Protein AF-A0A9E0S9B0-F1 (afdb_monomer_lite)

Secondary structure (DSSP, 8-state):
--HHHHHHHHHHHHHHHHHHHHHHHHTT-HHHHHHHHHHHHHHHHHHHHHHHHHHGGG--S----

Sequence (65 aa):
MTKHQVMSIALGSAFGTSFGTVIGAVTDNIPMSIVYGTSIGTVIGTVLALTIFNNKNDNSDNTKS

pLDDT: mean 74.48, std 13.18, range [37.5, 85.81]

Structure (mmCIF, N/CA/C/O backbone):
data_AF-A0A9E0S9B0-F1
#
_entry.id   AF-A0A9E0S9B0-F1
#
loop_
_atom_site.group_PDB
_atom_site.id
_atom_site.type_symbol
_atom_site.label_atom_id
_atom_site.label_alt_id
_atom_site.label_comp_id
_atom_site.label_asym_id
_atom_site.label_entity_id
_atom_site.label_seq_id
_atom_site.pdbx_PDB_ins_code
_atom_site.Cartn_x
_atom_site.Cartn_y
_atom_site.Cartn_z
_atom_site.occupancy
_atom_site.B_iso_or_equiv
_atom_site.auth_seq_id
_atom_site.auth_comp_id
_atom_site.auth_asym_id
_atom_site.auth_atom_id
_atom_site.pdbx_PDB_model_num
ATOM 1 N N . MET A 1 1 ? -15.672 6.776 12.329 1.00 54.41 1 MET A N 1
ATOM 2 C CA . MET A 1 1 ? -14.298 6.394 11.942 1.00 54.41 1 MET A CA 1
ATOM 3 C C . MET A 1 1 ? -13.358 6.876 13.037 1.00 54.41 1 MET A C 1
ATOM 5 O O . MET A 1 1 ? -13.355 8.066 13.330 1.00 54.41 1 MET A O 1
ATOM 9 N N . THR A 1 2 ? -12.671 5.973 13.738 1.00 73.31 2 THR A N 1
ATOM 10 C CA . THR A 1 2 ? -11.796 6.365 14.860 1.00 73.31 2 THR A CA 1
ATOM 11 C C . THR A 1 2 ? -10.451 6.868 14.327 1.00 73.31 2 THR A C 1
ATOM 13 O O . THR A 1 2 ? -10.005 6.431 13.266 1.00 73.31 2 THR A O 1
ATOM 16 N N . LYS A 1 3 ? -9.776 7.782 15.045 1.00 73.06 3 LYS A N 1
ATOM 17 C CA . LYS A 1 3 ? -8.470 8.332 14.615 1.00 73.06 3 LYS A CA 1
ATOM 18 C C . LYS A 1 3 ? -7.452 7.226 14.305 1.00 73.06 3 LYS A C 1
ATOM 20 O O . LYS A 1 3 ? -6.696 7.346 13.353 1.00 73.06 3 LYS A O 1
ATOM 25 N N . HIS A 1 4 ? -7.497 6.124 15.056 1.00 72.38 4 HIS A N 1
ATOM 26 C CA . HIS A 1 4 ? -6.651 4.952 14.831 1.00 72.38 4 HIS A CA 1
ATOM 27 C C . HIS A 1 4 ? -6.920 4.258 13.490 1.00 72.38 4 HIS A C 1
ATOM 29 O O . HIS A 1 4 ? -5.962 3.907 12.815 1.00 72.38 4 HIS A O 1
ATOM 35 N N . GLN A 1 5 ? -8.186 4.114 13.081 1.00 71.19 5 GLN A N 1
ATOM 36 C CA . GLN A 1 5 ? -8.548 3.529 11.782 1.00 71.19 5 GLN A CA 1
ATOM 37 C C . GLN A 1 5 ? -8.085 4.409 10.617 1.00 71.19 5 GLN A C 1
ATOM 39 O O . GLN A 1 5 ? -7.540 3.913 9.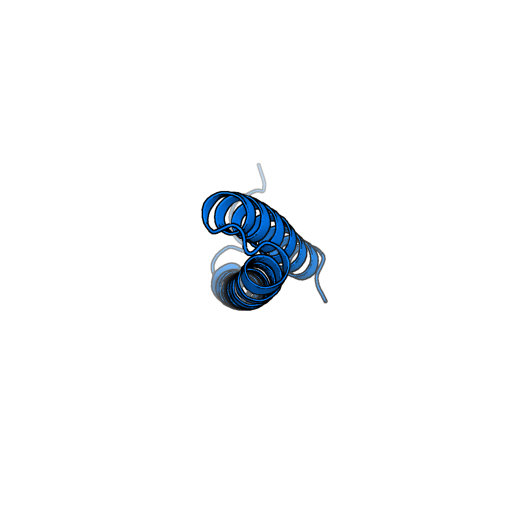634 1.00 71.19 5 GLN A O 1
ATOM 44 N N . VAL A 1 6 ? -8.276 5.728 10.738 1.00 81.44 6 VAL A N 1
ATOM 45 C CA . VAL A 1 6 ? -7.805 6.691 9.731 1.00 81.44 6 VAL A CA 1
ATOM 46 C C . VAL A 1 6 ? -6.284 6.642 9.626 1.00 81.44 6 VAL A C 1
ATOM 48 O O . VAL A 1 6 ? -5.751 6.606 8.523 1.00 81.44 6 VAL A O 1
ATOM 51 N N . MET A 1 7 ? -5.585 6.573 10.761 1.00 80.75 7 MET A N 1
ATOM 52 C CA . MET A 1 7 ? -4.126 6.531 10.795 1.00 80.75 7 MET A CA 1
ATOM 53 C C . MET A 1 7 ? -3.572 5.242 10.180 1.00 80.75 7 MET A C 1
ATOM 55 O O . MET A 1 7 ? -2.627 5.322 9.409 1.00 80.75 7 MET A O 1
ATOM 59 N N . SER A 1 8 ? -4.173 4.076 10.440 1.00 80.06 8 SER A N 1
ATOM 60 C CA . SER A 1 8 ? -3.748 2.805 9.828 1.00 80.06 8 SER A CA 1
ATOM 61 C C . SER A 1 8 ? -3.981 2.761 8.317 1.00 80.06 8 SER A C 1
ATOM 63 O O . SER A 1 8 ? -3.119 2.286 7.582 1.00 80.06 8 SER A O 1
ATOM 65 N N . ILE A 1 9 ? -5.109 3.297 7.838 1.00 81.81 9 ILE A N 1
ATOM 66 C CA . ILE A 1 9 ? -5.399 3.383 6.399 1.00 81.81 9 ILE A CA 1
ATOM 67 C C . ILE A 1 9 ? -4.442 4.377 5.729 1.00 81.81 9 ILE A C 1
ATOM 69 O O . ILE A 1 9 ? -3.883 4.078 4.675 1.00 81.81 9 ILE A O 1
ATOM 73 N N . ALA A 1 10 ? -4.202 5.531 6.361 1.00 83.50 10 ALA A N 1
ATOM 74 C CA . ALA A 1 10 ? -3.251 6.527 5.879 1.00 83.50 10 ALA A CA 1
ATOM 75 C C . ALA A 1 10 ? -1.822 5.967 5.820 1.00 83.50 10 ALA A C 1
ATOM 77 O O . ALA A 1 10 ? -1.136 6.171 4.821 1.00 83.50 10 ALA A O 1
ATOM 78 N N . LEU A 1 11 ? -1.396 5.208 6.837 1.00 83.31 11 LEU A N 1
ATOM 79 C CA . LEU A 1 11 ? -0.095 4.535 6.841 1.00 83.31 11 LEU A CA 1
ATOM 80 C C . LEU A 1 11 ? -0.000 3.499 5.718 1.00 83.31 11 LEU A C 1
ATOM 82 O O . LEU A 1 11 ? 0.977 3.499 4.977 1.00 83.31 11 LEU A O 1
ATOM 86 N N . GLY A 1 12 ? -1.017 2.648 5.557 1.00 83.19 12 GLY A N 1
ATOM 87 C CA . GLY A 1 12 ? -1.041 1.636 4.498 1.00 83.19 12 GLY A CA 1
ATOM 88 C C . GLY A 1 12 ? -0.986 2.243 3.096 1.00 83.19 12 GLY A C 1
ATOM 89 O O . GLY A 1 12 ? -0.229 1.770 2.251 1.00 83.19 12 GLY A O 1
ATOM 90 N N . SER A 1 13 ? -1.712 3.340 2.866 1.00 82.12 13 SER A N 1
ATOM 91 C CA . SER A 1 13 ? -1.676 4.082 1.600 1.00 82.12 13 SER A CA 1
ATOM 92 C C . SER A 1 13 ? -0.317 4.750 1.353 1.00 82.12 13 SER A C 1
ATOM 94 O O . SER A 1 13 ? 0.245 4.625 0.263 1.00 82.12 13 SER A O 1
ATOM 96 N N . ALA A 1 14 ? 0.264 5.394 2.373 1.00 84.56 14 ALA A N 1
ATOM 97 C CA . ALA A 1 14 ? 1.577 6.031 2.273 1.00 84.56 14 ALA A CA 1
ATOM 98 C C . ALA A 1 14 ? 2.690 5.012 1.978 1.00 84.56 14 ALA A C 1
ATOM 100 O O . ALA A 1 14 ? 3.507 5.227 1.079 1.00 84.56 14 ALA A O 1
ATOM 101 N N . PHE A 1 15 ? 2.694 3.873 2.680 1.00 84.12 15 PHE A N 1
ATOM 102 C CA . PHE A 1 15 ? 3.636 2.787 2.415 1.00 84.12 15 PHE A CA 1
ATOM 103 C C . PHE A 1 15 ? 3.407 2.151 1.040 1.00 84.12 15 PHE A C 1
ATOM 105 O O . PHE A 1 15 ? 4.372 1.950 0.308 1.00 84.12 15 PHE A O 1
ATOM 112 N N . GLY A 1 16 ? 2.154 1.900 0.650 1.00 82.69 16 GLY A N 1
ATOM 113 C CA . GLY A 1 16 ? 1.809 1.352 -0.664 1.00 82.69 16 GLY A CA 1
ATOM 114 C C . GLY A 1 16 ? 2.306 2.211 -1.825 1.00 82.69 16 GLY A C 1
ATOM 115 O O . GLY A 1 16 ? 2.906 1.694 -2.764 1.00 82.69 16 GLY A O 1
ATOM 116 N N . THR A 1 17 ? 2.129 3.530 -1.733 1.00 82.44 17 THR A N 1
ATOM 117 C CA . THR A 1 17 ? 2.632 4.484 -2.733 1.00 82.44 17 THR A CA 1
ATOM 118 C C . THR A 1 17 ? 4.159 4.530 -2.769 1.00 82.44 17 THR A C 1
ATOM 120 O O . THR A 1 17 ? 4.740 4.535 -3.854 1.00 82.44 17 THR A O 1
ATOM 123 N N . SER A 1 18 ? 4.823 4.525 -1.608 1.00 84.06 18 SER A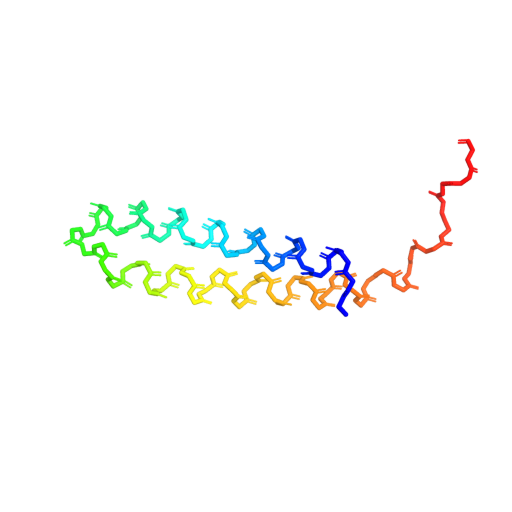 N 1
ATOM 124 C CA . SER A 1 18 ? 6.290 4.537 -1.532 1.00 84.06 18 SER A CA 1
ATOM 125 C C . SER A 1 18 ? 6.894 3.285 -2.180 1.00 84.06 18 SER A C 1
ATOM 127 O O . SER A 1 18 ? 7.692 3.390 -3.112 1.00 84.06 18 SER A O 1
ATOM 129 N N . PHE A 1 19 ? 6.432 2.093 -1.780 1.00 82.00 19 PHE A N 1
ATOM 1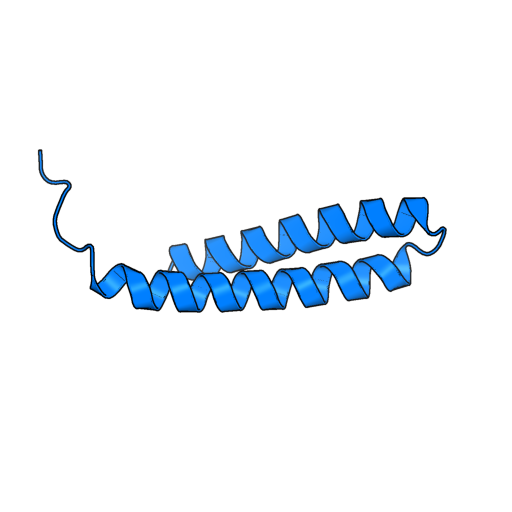30 C CA . PHE A 1 19 ? 6.882 0.831 -2.375 1.00 82.00 19 PHE A CA 1
ATOM 131 C C . PHE A 1 19 ? 6.503 0.716 -3.857 1.00 82.00 19 PHE A C 1
ATOM 133 O O . PHE A 1 19 ? 7.339 0.315 -4.664 1.00 82.00 19 PHE A O 1
ATOM 140 N N . GLY A 1 20 ? 5.288 1.121 -4.242 1.00 79.00 20 GLY A N 1
ATOM 141 C CA . GLY A 1 20 ? 4.842 1.122 -5.639 1.00 79.00 20 GLY A CA 1
ATOM 142 C C . GLY A 1 20 ? 5.688 2.022 -6.542 1.00 79.00 20 GLY A C 1
ATOM 143 O O . GLY A 1 20 ? 5.983 1.650 -7.676 1.00 79.00 20 GLY A O 1
ATOM 144 N N . THR A 1 21 ? 6.147 3.166 -6.024 1.00 80.81 21 THR A N 1
ATOM 145 C CA . THR A 1 21 ? 7.026 4.092 -6.758 1.00 80.81 21 THR A CA 1
ATOM 146 C C . THR A 1 21 ? 8.425 3.509 -6.940 1.00 80.81 21 THR A C 1
ATOM 148 O O . THR A 1 21 ? 8.958 3.550 -8.045 1.00 80.81 21 THR A O 1
ATOM 151 N N . VAL A 1 22 ? 9.009 2.914 -5.891 1.00 84.31 22 VAL A N 1
ATOM 152 C CA . VAL A 1 22 ? 10.340 2.283 -5.971 1.00 84.31 22 VAL A CA 1
ATOM 153 C C . VAL A 1 22 ? 10.323 1.094 -6.936 1.00 84.31 22 VAL A C 1
ATOM 155 O O . VAL A 1 22 ? 11.169 1.013 -7.822 1.00 84.31 22 VAL A O 1
ATOM 158 N N . ILE A 1 23 ? 9.333 0.204 -6.823 1.00 79.38 23 ILE A N 1
ATOM 159 C CA . ILE A 1 23 ? 9.185 -0.955 -7.721 1.00 79.38 23 ILE A CA 1
ATOM 160 C C . ILE A 1 23 ? 8.923 -0.493 -9.162 1.00 79.38 23 ILE A C 1
ATOM 162 O O . ILE A 1 23 ? 9.482 -1.050 -10.109 1.00 79.38 23 ILE A O 1
ATOM 166 N N . GLY A 1 24 ? 8.130 0.566 -9.332 1.00 79.69 24 GLY A N 1
ATOM 167 C CA . GLY A 1 24 ? 7.864 1.179 -10.629 1.00 79.69 24 GLY A CA 1
ATOM 168 C C . GLY A 1 24 ? 9.088 1.781 -11.295 1.00 79.69 24 GLY A C 1
ATOM 169 O O . GLY 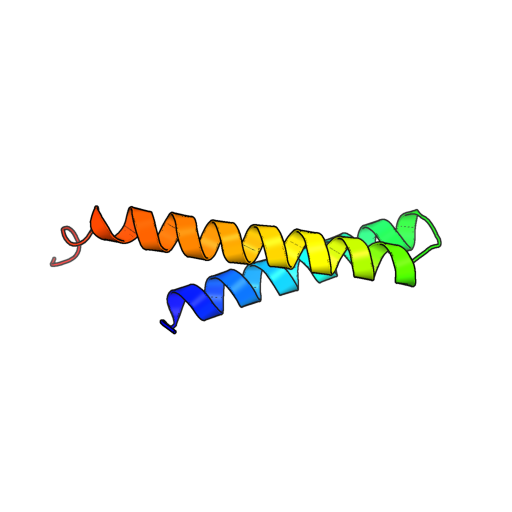A 1 24 ? 9.235 1.640 -12.506 1.00 79.69 24 GLY A O 1
ATOM 170 N N . ALA A 1 25 ? 9.977 2.389 -10.510 1.00 82.19 25 ALA A N 1
ATOM 171 C CA . ALA A 1 25 ? 11.234 2.940 -11.000 1.00 82.19 25 ALA A CA 1
ATOM 172 C C . ALA A 1 25 ? 12.210 1.842 -11.433 1.00 82.19 25 ALA A C 1
ATOM 174 O O . ALA A 1 25 ? 12.932 2.020 -12.405 1.00 82.19 25 ALA A O 1
ATOM 175 N N . VAL A 1 26 ? 12.202 0.693 -10.751 1.00 83.69 26 VAL A N 1
ATOM 176 C CA . VAL A 1 26 ? 13.042 -0.462 -11.109 1.00 83.69 26 VAL A CA 1
ATOM 177 C C . VAL A 1 26 ? 12.521 -1.194 -12.352 1.00 83.69 26 VAL A C 1
ATOM 179 O O . VAL A 1 26 ? 13.312 -1.717 -13.129 1.00 83.69 26 VAL A O 1
ATOM 182 N N . THR A 1 27 ? 11.202 -1.226 -12.556 1.00 81.06 27 THR A N 1
ATOM 183 C CA . THR A 1 27 ? 10.558 -1.975 -13.657 1.00 81.06 27 THR A CA 1
ATOM 184 C C . THR A 1 27 ? 10.354 -1.119 -14.919 1.00 81.06 27 THR A C 1
ATOM 186 O O . THR A 1 27 ? 9.728 -1.572 -15.873 1.00 81.06 27 THR A O 1
ATOM 189 N N . ASP A 1 28 ? 10.835 0.131 -14.919 1.00 81.62 28 ASP A N 1
ATOM 190 C CA . ASP A 1 28 ? 10.629 1.129 -15.988 1.00 81.62 28 ASP A CA 1
ATOM 191 C C . ASP A 1 28 ? 9.138 1.351 -16.343 1.00 81.62 28 ASP A C 1
ATOM 193 O O . ASP A 1 28 ? 8.756 1.776 -17.432 1.00 81.62 28 ASP A O 1
ATOM 197 N N . ASN A 1 29 ? 8.254 1.033 -15.390 1.00 79.81 29 ASN A N 1
ATOM 198 C CA . ASN A 1 29 ? 6.803 1.111 -15.525 1.00 79.81 29 ASN A CA 1
ATOM 199 C C . ASN A 1 29 ? 6.188 1.636 -14.220 1.00 79.81 29 ASN A C 1
ATOM 201 O O . ASN A 1 29 ? 5.492 0.936 -13.470 1.00 79.81 29 ASN A O 1
ATOM 205 N N . ILE A 1 30 ? 6.489 2.910 -13.959 1.00 78.06 30 ILE A N 1
ATOM 206 C CA . ILE A 1 30 ? 6.006 3.697 -12.819 1.00 78.06 30 ILE A CA 1
ATOM 207 C C . ILE A 1 30 ? 4.469 3.683 -12.711 1.00 78.06 30 ILE A C 1
ATOM 209 O O . ILE A 1 30 ? 3.971 3.367 -11.629 1.00 78.06 30 ILE A O 1
ATOM 213 N N . PRO A 1 31 ? 3.686 3.976 -13.776 1.00 80.88 31 PRO A N 1
ATOM 214 C CA . PRO A 1 31 ? 2.239 4.143 -13.635 1.00 80.88 31 PRO A CA 1
ATOM 215 C C . PRO A 1 31 ? 1.558 2.858 -13.164 1.00 80.88 31 PRO A C 1
ATOM 217 O O . PRO A 1 31 ? 0.724 2.882 -12.263 1.00 80.88 31 PRO A O 1
ATOM 220 N N . MET A 1 32 ? 1.946 1.721 -13.743 1.00 81.19 32 MET A N 1
ATOM 221 C CA . MET A 1 32 ? 1.335 0.433 -13.434 1.00 81.19 32 MET A CA 1
ATOM 222 C C . MET A 1 32 ? 1.716 -0.043 -12.028 1.00 81.19 32 MET A C 1
ATOM 224 O O . MET A 1 32 ? 0.866 -0.526 -11.281 1.00 81.19 32 MET A O 1
ATOM 228 N N . SER A 1 33 ? 2.967 0.169 -11.623 1.00 81.00 33 SER A N 1
ATOM 229 C CA . SER A 1 33 ? 3.452 -0.228 -10.297 1.00 81.00 33 SER A CA 1
ATOM 230 C C . SER A 1 33 ? 2.885 0.633 -9.169 1.00 81.00 33 SER A C 1
ATOM 232 O O . SER A 1 33 ? 2.647 0.115 -8.080 1.00 81.00 33 SER A O 1
ATOM 234 N N . ILE A 1 34 ? 2.591 1.914 -9.419 1.00 82.31 34 ILE A N 1
ATOM 235 C CA . ILE A 1 34 ? 1.857 2.756 -8.465 1.00 82.31 34 ILE A CA 1
ATOM 236 C C . ILE A 1 34 ? 0.432 2.227 -8.283 1.00 82.31 34 ILE A C 1
ATOM 238 O O . ILE A 1 34 ? -0.000 2.057 -7.148 1.00 82.31 34 ILE A O 1
ATOM 242 N N . VAL A 1 35 ? -0.282 1.886 -9.364 1.00 83.50 35 VAL A N 1
ATOM 243 C CA . VAL A 1 35 ? -1.646 1.330 -9.263 1.00 83.50 35 VAL A CA 1
ATOM 244 C C . VAL A 1 35 ? -1.661 0.052 -8.420 1.00 83.50 35 VAL A C 1
ATOM 246 O O . VAL A 1 35 ? -2.492 -0.077 -7.517 1.00 83.50 35 VAL A O 1
ATOM 249 N N . TYR A 1 36 ? -0.716 -0.866 -8.647 1.00 82.06 36 TYR A N 1
ATOM 250 C CA . TYR A 1 36 ? -0.582 -2.080 -7.835 1.00 82.06 36 TYR A CA 1
ATOM 251 C C . TYR A 1 36 ? -0.139 -1.783 -6.396 1.00 82.06 36 TYR A C 1
ATOM 253 O O . TYR A 1 36 ? -0.712 -2.321 -5.452 1.00 82.06 36 TYR A O 1
ATOM 261 N N . GLY A 1 37 ? 0.827 -0.887 -6.195 1.00 81.62 37 GLY A N 1
ATOM 262 C CA . GLY A 1 37 ? 1.323 -0.521 -4.869 1.00 81.62 37 GLY A CA 1
ATOM 263 C C . GLY A 1 37 ? 0.256 0.141 -3.997 1.00 81.62 37 GLY A C 1
ATOM 264 O O . GLY A 1 37 ? 0.072 -0.244 -2.842 1.00 81.62 37 GLY A O 1
ATOM 265 N N . THR A 1 38 ? -0.507 1.088 -4.545 1.00 82.56 38 THR A N 1
ATOM 266 C CA . THR A 1 38 ? -1.570 1.789 -3.813 1.00 82.56 38 THR A CA 1
ATOM 267 C C . THR A 1 38 ? -2.767 0.879 -3.549 1.00 82.56 38 THR A C 1
ATOM 269 O O . THR A 1 38 ? -3.332 0.933 -2.456 1.00 82.56 38 THR A O 1
ATOM 272 N N . SER A 1 39 ? -3.145 0.012 -4.495 1.00 82.94 39 SER A N 1
ATOM 273 C CA . SER A 1 39 ? -4.237 -0.952 -4.288 1.00 82.94 39 SER A CA 1
ATOM 274 C C . SER A 1 39 ? -3.880 -1.983 -3.214 1.00 82.94 39 SER A C 1
ATOM 276 O O . SER A 1 39 ? -4.633 -2.136 -2.252 1.00 82.94 39 SER A O 1
ATOM 278 N N . ILE A 1 40 ? -2.698 -2.601 -3.291 1.00 84.00 40 ILE A N 1
ATOM 279 C CA . ILE A 1 40 ? -2.211 -3.551 -2.279 1.00 84.00 40 ILE A CA 1
ATOM 280 C C . ILE A 1 40 ? -2.029 -2.858 -0.921 1.00 84.00 40 ILE A C 1
ATOM 282 O O . ILE A 1 40 ? -2.515 -3.356 0.093 1.00 84.00 40 ILE A O 1
ATOM 286 N N . GLY A 1 41 ? -1.391 -1.685 -0.884 1.00 80.31 41 GLY A N 1
ATOM 287 C CA . GLY A 1 41 ? -1.169 -0.925 0.350 1.00 80.31 41 GLY A CA 1
ATOM 288 C C . GLY A 1 41 ? -2.465 -0.477 1.027 1.00 80.31 41 GLY A C 1
ATOM 289 O O . GLY A 1 41 ? -2.573 -0.528 2.252 1.00 80.31 41 GLY A O 1
ATOM 290 N N . THR A 1 42 ? -3.486 -0.118 0.245 1.00 83.12 42 THR A N 1
ATOM 291 C CA . THR A 1 42 ? -4.817 0.229 0.767 1.00 83.12 42 THR A CA 1
ATOM 292 C C . THR A 1 42 ? -5.546 -0.997 1.313 1.00 83.12 42 THR A C 1
ATOM 294 O O . THR A 1 42 ? -6.134 -0.917 2.393 1.00 83.12 42 THR A O 1
ATOM 297 N N . VAL A 1 43 ? -5.481 -2.141 0.620 1.00 85.81 43 VAL A N 1
ATOM 298 C CA . VAL A 1 43 ? -6.067 -3.406 1.098 1.00 85.81 43 VAL A CA 1
ATOM 299 C C . VAL A 1 43 ? -5.400 -3.834 2.403 1.00 85.81 43 VAL A C 1
ATOM 301 O O . VAL A 1 43 ? -6.094 -4.057 3.391 1.00 85.81 43 VAL A O 1
ATOM 304 N N . ILE A 1 44 ? -4.066 -3.860 2.456 1.00 83.50 44 ILE A N 1
ATOM 305 C CA . ILE A 1 44 ? -3.311 -4.215 3.666 1.00 83.50 44 ILE A CA 1
ATOM 306 C C . ILE A 1 44 ? -3.590 -3.217 4.795 1.00 83.50 44 ILE A C 1
ATOM 308 O O . ILE A 1 44 ? -3.877 -3.633 5.914 1.00 83.50 44 ILE A O 1
ATOM 312 N N . GLY A 1 45 ? -3.569 -1.911 4.517 1.00 81.81 45 GLY A N 1
ATOM 313 C CA . GLY A 1 45 ? -3.876 -0.869 5.500 1.00 81.81 45 GLY A CA 1
ATOM 314 C C . GLY A 1 45 ? -5.285 -0.994 6.081 1.00 81.81 45 GLY A C 1
ATOM 315 O O . GLY A 1 45 ? -5.472 -0.824 7.284 1.00 81.81 45 GLY A O 1
ATOM 316 N N . THR A 1 46 ? -6.266 -1.353 5.249 1.00 81.06 46 THR A N 1
ATOM 317 C CA . THR A 1 46 ? -7.660 -1.571 5.667 1.00 81.06 46 THR A CA 1
A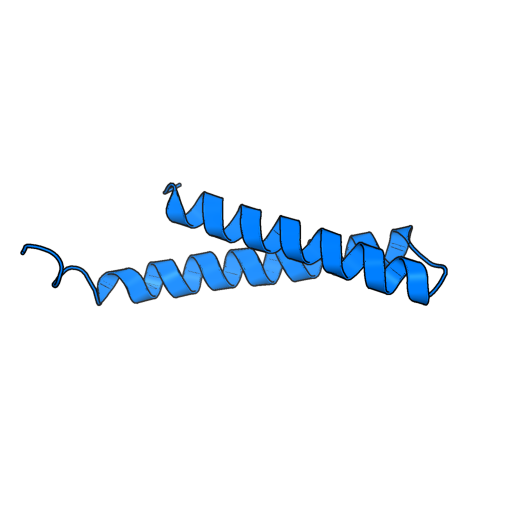TOM 318 C C . THR A 1 46 ? -7.818 -2.868 6.461 1.00 81.06 46 THR A C 1
ATOM 320 O O . THR A 1 46 ? -8.485 -2.869 7.493 1.00 81.06 46 THR A O 1
ATOM 323 N N . VAL A 1 47 ? -7.170 -3.959 6.038 1.00 83.81 47 VAL A N 1
ATOM 324 C CA . VAL A 1 47 ? -7.165 -5.238 6.767 1.00 83.81 47 VAL A CA 1
ATOM 325 C C . VAL A 1 47 ? -6.490 -5.076 8.127 1.00 83.81 47 VAL A C 1
ATOM 327 O O . VAL A 1 47 ? -7.046 -5.504 9.130 1.00 83.81 47 VAL A O 1
ATOM 330 N N . LEU A 1 48 ? -5.343 -4.395 8.200 1.00 79.00 48 LEU A N 1
ATOM 331 C CA . LEU A 1 48 ? -4.674 -4.077 9.464 1.00 79.00 48 LEU A CA 1
ATOM 332 C C . LEU A 1 48 ? -5.538 -3.181 10.353 1.00 79.00 48 LEU A C 1
ATOM 334 O O . LEU A 1 48 ? -5.614 -3.426 11.554 1.00 79.00 48 LEU A O 1
ATOM 338 N N . ALA A 1 49 ? -6.224 -2.185 9.783 1.00 79.75 49 ALA A N 1
ATOM 339 C CA . ALA A 1 49 ? -7.169 -1.347 10.519 1.00 79.75 49 ALA A CA 1
ATOM 340 C C . ALA A 1 49 ? -8.294 -2.181 11.148 1.00 79.75 49 ALA A C 1
ATOM 342 O O . ALA A 1 49 ? -8.629 -1.968 12.314 1.00 79.75 49 ALA A O 1
ATOM 343 N N . LEU A 1 50 ? -8.855 -3.135 10.394 1.00 78.44 50 LEU A N 1
ATOM 344 C CA . LEU A 1 50 ? -9.883 -4.057 10.877 1.00 78.44 50 LEU A CA 1
ATOM 345 C C . LEU A 1 50 ? -9.334 -5.012 11.943 1.00 78.44 50 LEU A C 1
ATOM 347 O O . LEU A 1 50 ? -9.937 -5.139 13.003 1.00 78.44 50 LEU A O 1
ATOM 351 N N . THR A 1 51 ? -8.186 -5.645 11.698 1.00 79.31 51 THR A N 1
ATOM 352 C CA . THR A 1 51 ? -7.559 -6.604 12.620 1.00 79.31 51 THR A CA 1
ATOM 353 C C . THR A 1 51 ? -7.158 -5.940 13.936 1.00 79.31 51 THR A C 1
ATOM 355 O O . THR A 1 51 ? -7.465 -6.467 15.002 1.00 79.31 51 THR A O 1
ATOM 358 N N . ILE A 1 52 ? -6.535 -4.757 13.892 1.00 73.31 52 ILE A N 1
ATOM 359 C CA . ILE A 1 52 ? -6.185 -3.979 15.091 1.00 73.31 52 ILE A CA 1
ATOM 360 C C . ILE A 1 52 ? -7.444 -3.516 15.816 1.00 73.31 52 ILE A C 1
ATOM 362 O O . ILE A 1 52 ? -7.478 -3.551 17.041 1.00 73.31 52 ILE A O 1
ATOM 366 N N . PHE A 1 53 ? -8.486 -3.097 15.095 1.00 67.56 53 PHE A N 1
ATOM 367 C CA . PHE A 1 53 ? -9.764 -2.741 15.710 1.00 67.56 53 PHE A CA 1
ATOM 368 C C . PHE A 1 53 ? -10.401 -3.936 16.429 1.00 67.56 53 PHE A C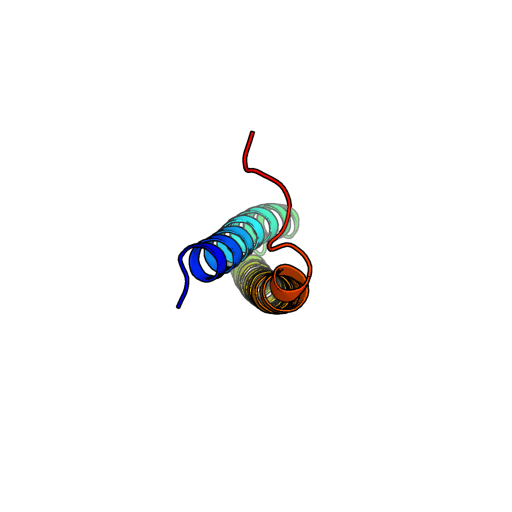 1
ATOM 370 O O . PHE A 1 53 ? -10.901 -3.775 17.538 1.00 67.56 53 PHE A O 1
ATOM 377 N N . ASN A 1 54 ? -10.321 -5.131 15.841 1.00 63.31 54 ASN A N 1
ATOM 378 C CA . ASN A 1 54 ? -10.832 -6.354 16.450 1.00 63.31 54 ASN A CA 1
ATOM 379 C C . ASN A 1 54 ? -10.009 -6.772 17.680 1.00 63.31 54 ASN A C 1
ATOM 381 O O . ASN A 1 54 ? -10.580 -7.227 18.663 1.00 63.31 54 ASN A O 1
ATOM 385 N N . ASN A 1 55 ? -8.689 -6.558 17.649 1.00 60.16 55 ASN A N 1
ATOM 386 C CA . ASN A 1 55 ? -7.764 -6.872 18.742 1.00 60.16 55 ASN A CA 1
ATOM 387 C C . ASN A 1 55 ? -7.799 -5.834 19.884 1.00 60.16 55 ASN A C 1
ATOM 389 O O . ASN A 1 55 ? -7.539 -6.160 21.036 1.00 60.16 55 ASN A O 1
ATOM 393 N N . LYS A 1 56 ? -8.189 -4.581 19.608 1.00 54.28 56 LYS A N 1
ATOM 394 C CA . LYS A 1 56 ? -8.321 -3.533 20.639 1.00 54.28 56 LYS A CA 1
ATOM 395 C C . LYS A 1 56 ? -9.462 -3.775 21.630 1.00 54.28 56 LYS A C 1
ATOM 397 O O . LYS A 1 56 ? -9.506 -3.097 22.653 1.00 54.28 56 LYS A O 1
ATOM 402 N N . ASN A 1 57 ? -10.342 -4.738 21.357 1.00 52.56 57 ASN A N 1
ATOM 403 C CA . ASN A 1 57 ? -11.323 -5.213 22.331 1.00 52.56 57 ASN A CA 1
ATOM 404 C C . ASN A 1 57 ? -10.698 -6.105 23.426 1.00 52.56 57 ASN A C 1
ATOM 406 O O . ASN A 1 57 ? -11.369 -6.358 24.418 1.00 52.56 57 ASN A O 1
ATOM 410 N N . ASP A 1 58 ? -9.419 -6.495 23.301 1.00 51.81 58 ASP A N 1
ATOM 411 C CA . ASP A 1 58 ? -8.676 -7.305 24.286 1.00 51.81 58 ASP A CA 1
ATOM 412 C C . ASP A 1 58 ? -7.548 -6.533 25.008 1.00 51.81 58 ASP A C 1
ATOM 414 O O . ASP A 1 58 ? -6.700 -7.122 25.679 1.00 51.81 58 ASP A O 1
ATOM 418 N N . ASN A 1 59 ? -7.489 -5.198 24.898 1.00 48.38 59 ASN A N 1
ATOM 419 C CA . ASN A 1 59 ? -6.492 -4.406 25.635 1.00 48.38 59 ASN A CA 1
ATOM 420 C C . ASN A 1 59 ? -7.019 -3.040 26.098 1.00 48.38 59 ASN A C 1
ATOM 422 O O . ASN A 1 59 ? -6.455 -1.986 25.808 1.00 48.38 59 ASN A O 1
ATOM 426 N N . SER A 1 60 ? -8.124 -3.068 26.846 1.00 44.81 60 SER A N 1
ATOM 427 C CA . SER A 1 60 ? -8.572 -1.940 27.672 1.00 44.81 60 SER A CA 1
ATOM 428 C C . SER A 1 60 ? -8.165 -2.105 29.143 1.00 44.81 60 SER A C 1
ATOM 430 O O . SER A 1 60 ? -8.901 -1.668 30.025 1.00 44.81 60 SER A O 1
ATOM 432 N N . ASP A 1 61 ? -7.012 -2.718 29.431 1.00 46.72 61 ASP A N 1
ATOM 433 C CA . ASP A 1 61 ? -6.495 -2.750 30.801 1.00 46.72 61 ASP A CA 1
ATOM 434 C C . ASP A 1 61 ? -4.964 -2.869 30.846 1.00 46.72 61 ASP A C 1
ATOM 436 O O . ASP A 1 61 ? -4.420 -3.962 30.962 1.00 46.72 61 ASP A O 1
ATOM 440 N N . ASN A 1 62 ? -4.263 -1.743 30.665 1.00 47.09 62 ASN A N 1
ATOM 441 C CA . ASN A 1 62 ? -3.035 -1.373 31.395 1.00 47.09 62 ASN A CA 1
ATOM 442 C C . ASN A 1 62 ? -2.404 -0.106 30.793 1.00 47.09 62 ASN A C 1
ATOM 444 O O . ASN A 1 62 ? -1.481 -0.175 29.990 1.00 47.09 62 ASN A O 1
ATOM 448 N N . THR A 1 63 ? -2.888 1.069 31.201 1.00 40.12 63 THR A N 1
ATOM 449 C CA . THR A 1 63 ? -2.014 2.226 31.484 1.00 40.12 63 THR A CA 1
ATOM 450 C C . THR A 1 63 ? -2.799 3.271 32.292 1.00 40.12 63 THR A C 1
ATOM 452 O O . THR A 1 63 ? -3.172 4.350 31.840 1.00 40.12 63 THR A O 1
ATOM 455 N N . LYS A 1 64 ? -3.134 2.899 33.530 1.00 45.66 64 LYS A N 1
ATOM 456 C CA . LYS A 1 64 ? -3.147 3.847 34.645 1.00 45.66 64 LYS A CA 1
ATOM 457 C C . LYS A 1 64 ? -1.968 3.461 35.529 1.00 45.66 64 LYS A C 1
ATOM 459 O O . LYS A 1 64 ? -2.090 2.517 36.300 1.00 45.66 64 LYS A O 1
ATOM 464 N N . SER A 1 65 ? -0.847 4.159 35.392 1.00 37.50 65 SER A N 1
ATOM 465 C CA . SER A 1 65 ? 0.080 4.415 36.495 1.00 37.50 65 SER A CA 1
ATOM 466 C C . SER A 1 65 ? 0.967 5.597 36.160 1.00 37.50 65 SER A C 1
ATOM 468 O O . SER A 1 65 ? 1.297 5.760 34.967 1.00 37.50 65 SER A O 1
#

Radius of gyration: 15.46 Å; chains: 1; bounding box: 27×16×52 Å

Foldseek 3Di:
DDPLLVVLLVQLQVQLQVQLQVVCVVVVHSVVSNVVSNVRSNVVSNVCSVVVVVCVVVPPDDDDD